Protein AF-A0A139Q752-F1 (afdb_monomer_lite)

Radius of gyration: 25.95 Å; chains: 1; bounding box: 61×26×74 Å

Foldseek 3Di:
DVVVVVCVVVVVVVVVLVVLLVVLLVVVLVCLVVVLVCVVVPDDLVVVLVVQLVVLLVVLVVVLVVVVVVCVVVCVVVVVVVCCVVLVVVLVVVVVVCVVVPPPPPPPSVVSVPPPPDPPPPPPVVVSVVVSVVVSVSSSVSSSVSSVVSVVPDSVCSVVVPD

InterPro domains:
  IPR003838 ABC3 transporter permease, C-terminal [PF02687] (8-155)
  IPR051447 Lipoprotein-releasing system transmembrane protein [PTHR30489] (3-161)

Secondary structure (DSSP, 8-state):
-HHHHHHHHHHHHHHHHHHHHHHHHHHHHHTHHHHHHHHHTT--HHHHHHHHHHHHHHHHHHHHHHHHHHHHHHHHHHHHHHHHHHHHHHHHHHHHHHHHTT---TTTTTTTTSS---------HHHHHHHHHHHHHHHHHHHHHHHHHHHTS-HHHHHHTT-

Structure (mmCIF, N/CA/C/O backbone):
data_AF-A0A139Q752-F1
#
_entry.id   AF-A0A139Q752-F1
#
loop_
_atom_site.group_PDB
_atom_site.id
_atom_site.type_symbol
_atom_site.label_atom_id
_atom_site.label_alt_id
_atom_site.label_comp_id
_atom_site.label_asym_id
_atom_site.label_entity_id
_atom_site.label_seq_id
_atom_site.pdbx_PDB_ins_code
_atom_site.Cartn_x
_atom_site.Cartn_y
_atom_site.Cartn_z
_atom_site.occupancy
_atom_site.B_iso_or_equiv
_atom_site.auth_seq_id
_atom_site.auth_comp_id
_atom_site.auth_asym_id
_atom_site.auth_atom_id
_atom_site.pdbx_PDB_model_num
ATOM 1 N N . MET A 1 1 ? 28.478 -5.347 -10.029 1.00 60.56 1 MET A N 1
ATOM 2 C CA . MET A 1 1 ? 27.327 -4.454 -10.305 1.00 60.56 1 MET A CA 1
ATOM 3 C C . MET A 1 1 ? 26.015 -4.993 -9.733 1.00 60.56 1 MET A C 1
ATOM 5 O O . MET A 1 1 ? 25.400 -4.277 -8.957 1.00 60.56 1 MET A O 1
ATOM 9 N N . TYR A 1 2 ? 25.640 -6.255 -9.979 1.00 73.25 2 TYR A N 1
ATOM 10 C CA . TYR A 1 2 ? 24.403 -6.863 -9.443 1.00 73.25 2 TYR A CA 1
ATOM 11 C C . TYR A 1 2 ? 24.212 -6.750 -7.919 1.00 73.25 2 TYR A C 1
ATOM 13 O O . TYR A 1 2 ? 23.104 -6.488 -7.465 1.00 73.25 2 TYR A O 1
ATOM 21 N N . LYS A 1 3 ? 25.287 -6.856 -7.121 1.00 80.75 3 LYS A N 1
ATOM 22 C CA . LYS A 1 3 ? 25.209 -6.672 -5.658 1.00 80.75 3 LYS A CA 1
ATOM 23 C C . LYS A 1 3 ? 24.759 -5.264 -5.239 1.00 80.75 3 LYS A C 1
ATOM 25 O O . LYS A 1 3 ? 23.968 -5.150 -4.313 1.00 80.75 3 LYS A O 1
ATOM 30 N N . MET A 1 4 ? 25.220 -4.216 -5.927 1.00 85.00 4 MET A N 1
ATOM 31 C CA . MET A 1 4 ? 24.846 -2.829 -5.605 1.00 85.00 4 MET A CA 1
ATOM 32 C C . MET A 1 4 ? 23.412 -2.520 -6.038 1.00 85.00 4 MET A C 1
ATOM 34 O O . MET A 1 4 ? 22.670 -1.895 -5.291 1.00 85.00 4 MET A O 1
ATOM 38 N N . ALA A 1 5 ? 22.998 -3.027 -7.20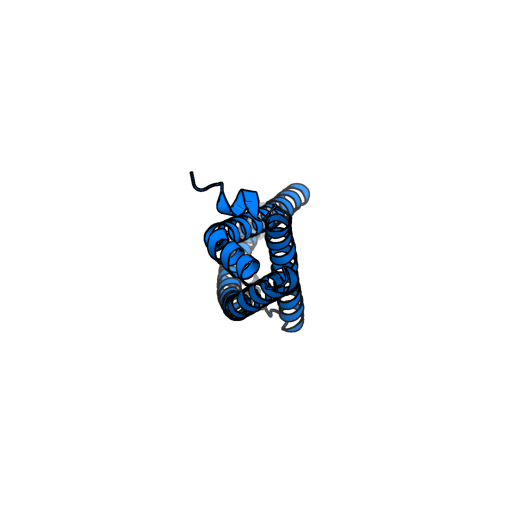3 1.00 84.00 5 ALA A N 1
ATOM 39 C CA . ALA A 1 5 ? 21.616 -2.904 -7.660 1.00 84.00 5 ALA A CA 1
ATOM 40 C C . ALA A 1 5 ? 20.638 -3.627 -6.718 1.00 84.00 5 ALA A C 1
ATOM 42 O O . ALA A 1 5 ? 19.623 -3.053 -6.340 1.00 84.00 5 ALA A O 1
ATOM 43 N N . ASN A 1 6 ? 20.968 -4.846 -6.273 1.00 88.75 6 ASN A N 1
ATOM 44 C CA . ASN A 1 6 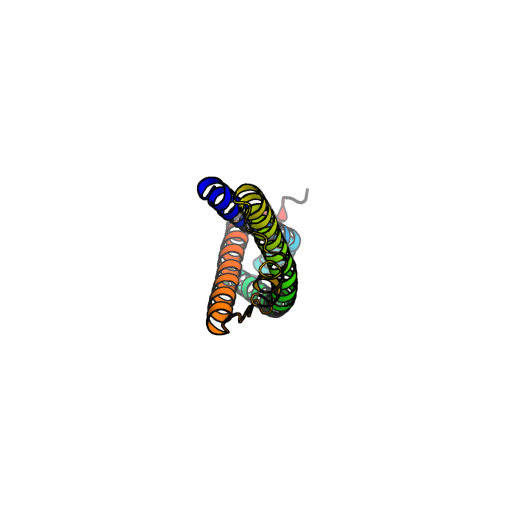? 20.126 -5.594 -5.339 1.00 88.75 6 ASN A CA 1
ATOM 45 C C . ASN A 1 6 ? 20.040 -4.905 -3.965 1.00 88.75 6 ASN A C 1
ATOM 47 O O . ASN A 1 6 ? 18.967 -4.842 -3.378 1.00 88.75 6 ASN A O 1
ATOM 51 N N . LEU A 1 7 ? 21.146 -4.335 -3.471 1.00 90.81 7 LEU A N 1
ATOM 52 C CA . LEU A 1 7 ? 21.154 -3.568 -2.222 1.00 90.81 7 LEU A CA 1
ATOM 53 C C . LEU A 1 7 ? 20.259 -2.320 -2.311 1.00 90.81 7 LEU A C 1
ATOM 55 O O . LEU A 1 7 ? 19.488 -2.058 -1.395 1.00 90.81 7 LEU A O 1
ATOM 59 N N . LEU A 1 8 ? 20.324 -1.576 -3.421 1.00 90.69 8 LEU A N 1
ATOM 60 C CA . LEU A 1 8 ? 19.463 -0.411 -3.652 1.00 90.69 8 LEU A CA 1
ATOM 61 C C . LEU A 1 8 ? 17.991 -0.805 -3.814 1.00 90.69 8 LEU A C 1
ATOM 63 O O . LEU A 1 8 ? 17.112 -0.125 -3.284 1.00 90.69 8 LEU A O 1
ATOM 67 N N . PHE A 1 9 ? 17.718 -1.914 -4.501 1.00 87.12 9 PHE A N 1
ATOM 68 C CA . PHE A 1 9 ? 16.366 -2.440 -4.662 1.00 87.12 9 PHE A CA 1
ATOM 69 C C . PHE A 1 9 ? 15.751 -2.813 -3.308 1.00 87.12 9 PHE A C 1
ATOM 71 O O . PHE A 1 9 ? 14.710 -2.281 -2.935 1.00 87.12 9 PHE A O 1
ATOM 78 N N . TRP A 1 10 ? 16.430 -3.647 -2.518 1.00 89.19 10 TRP A N 1
ATOM 79 C CA . TRP A 1 10 ? 15.941 -4.034 -1.192 1.00 89.19 10 TRP A CA 1
ATOM 80 C C . TRP A 1 10 ? 15.912 -2.869 -0.200 1.00 89.19 10 TRP A C 1
ATOM 82 O O . TRP A 1 10 ? 14.996 -2.790 0.620 1.00 89.19 10 TRP A O 1
ATOM 92 N N . GLY A 1 11 ? 16.880 -1.952 -0.282 1.00 93.06 11 GLY A N 1
ATOM 93 C CA . GLY A 1 11 ? 16.936 -0.757 0.556 1.00 93.06 11 GLY A CA 1
ATOM 94 C C . GLY A 1 11 ? 15.761 0.183 0.299 1.00 93.06 11 GLY A C 1
ATOM 95 O O . GLY A 1 11 ? 15.075 0.574 1.241 1.00 93.06 11 GLY A O 1
ATOM 96 N N . SER A 1 12 ? 15.479 0.488 -0.970 1.00 90.00 12 SER A N 1
ATOM 97 C CA . SER A 1 12 ? 14.329 1.320 -1.347 1.00 90.00 12 SER A CA 1
ATOM 98 C C . SER A 1 12 ? 12.999 0.645 -1.010 1.00 90.00 12 SER A C 1
ATOM 100 O O . SER A 1 12 ? 12.138 1.290 -0.415 1.00 90.00 12 SER A O 1
ATOM 102 N N . LEU A 1 13 ? 12.857 -0.658 -1.279 1.00 88.94 13 LEU A N 1
ATOM 103 C CA . LEU A 1 13 ? 11.651 -1.417 -0.944 1.00 88.94 13 LEU A CA 1
ATOM 104 C C . LEU A 1 13 ? 11.359 -1.385 0.563 1.00 88.94 13 LEU A C 1
ATOM 106 O O . LEU A 1 13 ? 10.245 -1.068 0.978 1.00 88.94 13 LEU A O 1
ATOM 110 N N . SER A 1 14 ? 12.373 -1.660 1.386 1.00 89.62 14 SER A N 1
ATOM 111 C CA . SER A 1 14 ? 12.235 -1.647 2.847 1.00 89.62 14 SER A CA 1
ATOM 112 C C . SER A 1 14 ? 11.910 -0.246 3.362 1.00 89.62 14 SER A C 1
ATOM 114 O O . SER A 1 14 ? 11.041 -0.088 4.218 1.00 89.62 14 SER A O 1
ATOM 116 N N . PHE A 1 15 ? 12.565 0.781 2.814 1.00 92.38 15 PHE A N 1
ATOM 117 C CA . PHE A 1 15 ? 12.312 2.170 3.180 1.00 92.38 15 PHE A CA 1
ATOM 118 C C . PHE A 1 15 ? 10.870 2.590 2.871 1.00 92.38 15 PHE A C 1
ATOM 120 O O . PHE A 1 15 ? 10.214 3.173 3.731 1.00 92.38 15 PHE A O 1
ATOM 127 N N . SER A 1 16 ? 10.337 2.238 1.698 1.00 87.50 16 SER A N 1
ATOM 128 C CA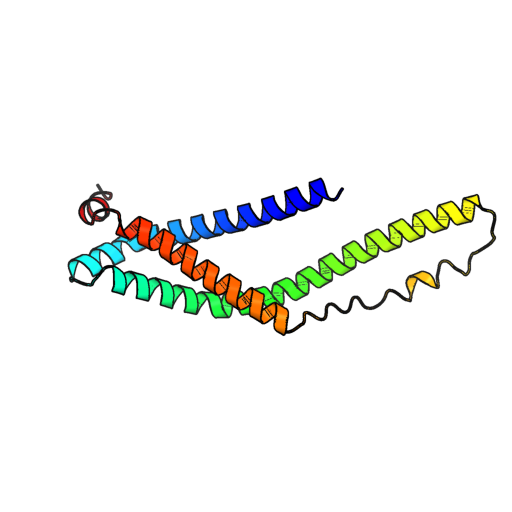 . SER A 1 16 ? 8.941 2.516 1.343 1.00 87.50 16 SER A CA 1
ATOM 129 C C . SER A 1 16 ? 7.949 1.834 2.287 1.00 87.50 16 SER A C 1
ATOM 131 O O . SER A 1 16 ? 6.980 2.468 2.706 1.00 87.50 16 SER A O 1
ATOM 133 N N . VAL A 1 17 ? 8.196 0.576 2.671 1.00 85.25 17 VAL A N 1
ATOM 134 C CA . VAL A 1 17 ? 7.342 -0.147 3.630 1.00 85.25 17 VAL A CA 1
ATOM 135 C C . VAL A 1 17 ? 7.373 0.517 5.009 1.00 85.25 17 VAL A C 1
ATOM 137 O O . VAL A 1 17 ? 6.320 0.723 5.611 1.00 85.25 17 VAL A O 1
ATOM 140 N N . LEU A 1 18 ? 8.558 0.901 5.495 1.00 87.31 18 LEU A N 1
ATOM 141 C CA . LEU A 1 18 ? 8.710 1.603 6.773 1.00 87.31 18 LEU A CA 1
ATOM 142 C C . LEU A 1 18 ? 7.999 2.960 6.774 1.00 87.31 18 LEU A C 1
ATOM 144 O O . LEU A 1 18 ? 7.309 3.293 7.736 1.00 87.31 18 LEU A O 1
ATOM 148 N N . LEU A 1 19 ? 8.135 3.728 5.691 1.00 89.81 19 LEU A N 1
ATOM 149 C CA . LEU A 1 19 ? 7.505 5.040 5.545 1.00 89.81 19 LEU A CA 1
ATOM 150 C C . LEU A 1 19 ? 5.973 4.909 5.546 1.00 89.81 19 LEU A C 1
ATOM 152 O O . LEU A 1 19 ? 5.285 5.644 6.254 1.00 89.81 19 LEU A O 1
ATOM 156 N N . LEU A 1 20 ? 5.439 3.921 4.825 1.00 84.50 20 LEU A N 1
ATOM 157 C CA . LEU A 1 20 ? 4.005 3.633 4.795 1.00 84.50 20 LEU A CA 1
ATOM 158 C C . LEU A 1 20 ? 3.476 3.203 6.173 1.00 84.50 20 LEU A C 1
ATOM 160 O O . LEU A 1 20 ? 2.437 3.696 6.611 1.00 84.50 20 LEU A O 1
ATOM 164 N N . ALA A 1 21 ? 4.209 2.345 6.889 1.00 81.44 21 ALA A N 1
ATOM 165 C CA . ALA A 1 21 ? 3.860 1.946 8.252 1.00 81.44 21 ALA A CA 1
ATOM 166 C C . ALA A 1 21 ? 3.852 3.136 9.224 1.00 81.44 21 ALA A C 1
ATOM 168 O O . ALA A 1 21 ? 2.927 3.269 10.026 1.00 81.44 21 ALA A O 1
ATOM 169 N N . LEU A 1 22 ? 4.841 4.028 9.123 1.00 84.81 22 LEU A N 1
ATOM 170 C CA . LEU A 1 22 ? 4.910 5.240 9.934 1.00 84.81 22 LEU A CA 1
ATOM 171 C C . LEU A 1 22 ? 3.717 6.165 9.666 1.00 84.81 22 LEU A C 1
ATOM 173 O O . LEU A 1 22 ? 3.069 6.608 10.611 1.00 84.81 22 LEU A O 1
ATOM 177 N N . LEU A 1 23 ? 3.398 6.429 8.395 1.00 87.44 23 LEU A N 1
ATOM 178 C CA . LEU A 1 23 ? 2.269 7.285 8.017 1.00 87.44 23 LEU A CA 1
ATOM 179 C C . LEU A 1 23 ? 0.942 6.742 8.548 1.00 87.44 23 LEU A C 1
ATOM 181 O O . LEU A 1 23 ? 0.183 7.488 9.163 1.00 87.44 23 LEU A O 1
ATOM 185 N N . LEU A 1 24 ? 0.685 5.444 8.373 1.00 78.56 24 LEU A N 1
ATOM 186 C CA . LEU A 1 24 ? -0.528 4.809 8.891 1.00 78.56 24 LEU A CA 1
ATOM 187 C C . LEU A 1 24 ? -0.569 4.827 10.423 1.00 78.56 24 LEU A C 1
ATOM 189 O O . LEU A 1 24 ? -1.619 5.096 11.009 1.00 78.56 24 LEU A O 1
ATOM 193 N N . SER A 1 25 ? 0.574 4.618 11.083 1.00 73.81 25 SER A N 1
ATOM 194 C CA . SER A 1 25 ? 0.668 4.708 12.541 1.00 73.81 25 SER A CA 1
ATOM 195 C C . SER A 1 25 ? 0.402 6.124 13.061 1.00 73.81 25 SER A C 1
ATOM 197 O O . SER A 1 25 ? -0.224 6.281 14.107 1.00 73.81 25 SER A O 1
ATOM 199 N N . LEU A 1 26 ? 0.867 7.166 12.371 1.00 81.38 26 LEU A N 1
ATOM 200 C CA . LEU A 1 26 ? 0.564 8.550 12.742 1.00 81.38 26 LEU A CA 1
ATOM 201 C C . LEU A 1 26 ? -0.914 8.869 12.513 1.00 81.38 26 LEU A C 1
ATOM 203 O O . LEU A 1 26 ? -1.547 9.499 13.359 1.00 81.38 26 LEU A O 1
ATOM 207 N N . TRP A 1 27 ? -1.473 8.389 11.405 1.00 80.12 27 TRP A N 1
ATOM 208 C CA . TRP A 1 27 ? -2.867 8.616 11.045 1.00 80.12 27 TRP A CA 1
ATOM 209 C C . TRP A 1 27 ? -3.836 8.006 12.066 1.00 80.12 27 TRP A C 1
ATOM 211 O O . TRP A 1 27 ? -4.759 8.681 12.523 1.00 80.12 27 TRP A O 1
ATOM 221 N N . ILE A 1 28 ? -3.582 6.768 12.507 1.00 73.31 28 ILE A N 1
ATOM 222 C CA . ILE A 1 28 ? -4.398 6.130 13.548 1.00 73.31 28 ILE A CA 1
ATOM 223 C C . ILE A 1 28 ? -4.225 6.819 14.912 1.00 73.31 28 ILE A C 1
ATOM 225 O O . ILE A 1 28 ? -5.202 7.012 15.635 1.00 73.31 28 ILE A O 1
ATOM 229 N N . ASN A 1 29 ? -3.007 7.268 15.244 1.00 74.06 29 ASN A N 1
ATOM 230 C CA . ASN A 1 29 ? -2.741 8.013 16.478 1.00 74.06 29 ASN A CA 1
ATOM 231 C C . ASN A 1 29 ? -3.460 9.370 16.505 1.00 74.06 29 ASN A C 1
ATOM 233 O O . ASN A 1 29 ? -3.941 9.781 17.561 1.00 74.06 29 ASN A O 1
ATOM 237 N N . ALA A 1 30 ? -3.587 10.052 15.364 1.00 76.81 30 ALA A N 1
ATOM 238 C CA . ALA A 1 30 ? -4.333 11.306 15.263 1.00 76.81 30 ALA A CA 1
ATOM 239 C C . ALA A 1 30 ? -5.834 11.117 15.562 1.00 76.81 30 ALA A C 1
ATOM 241 O O . ALA A 1 30 ? -6.465 11.998 16.145 1.00 76.81 30 ALA A O 1
ATOM 242 N N . ARG A 1 31 ? -6.391 9.940 15.244 1.00 74.62 31 ARG A N 1
ATOM 243 C CA . ARG A 1 31 ? -7.799 9.573 15.485 1.00 74.62 31 ARG A CA 1
ATOM 244 C C . ARG A 1 31 ? -8.033 8.816 16.798 1.00 74.62 31 ARG A C 1
ATOM 246 O O . ARG A 1 31 ? -9.121 8.296 17.039 1.00 74.62 31 ARG A O 1
ATOM 253 N N . ARG A 1 32 ? -7.048 8.787 17.703 1.00 72.94 32 ARG A N 1
ATOM 254 C CA . ARG A 1 32 ? -7.137 8.069 18.989 1.00 72.94 32 ARG A CA 1
ATOM 255 C C . ARG A 1 32 ? -8.353 8.464 19.843 1.00 72.94 32 ARG A C 1
ATOM 257 O O . ARG A 1 32 ? -8.921 7.616 20.528 1.00 72.94 32 ARG A O 1
ATOM 264 N N . LYS A 1 33 ? -8.779 9.734 19.777 1.00 70.56 33 LYS A N 1
ATOM 265 C CA . LYS A 1 33 ? -9.942 10.250 20.523 1.00 70.56 33 LYS A CA 1
ATOM 266 C C . LYS A 1 33 ? -11.256 9.623 20.045 1.00 70.56 33 LYS A C 1
ATOM 268 O O . LYS A 1 33 ? -12.089 9.271 20.871 1.00 70.56 33 LYS A O 1
ATOM 273 N N . GLU A 1 34 ? -11.415 9.415 18.740 1.00 76.88 34 GLU A N 1
ATOM 274 C CA . GLU A 1 34 ? -12.596 8.759 18.162 1.00 76.88 34 GLU A CA 1
ATOM 275 C C . GLU A 1 34 ? -12.687 7.298 18.616 1.00 76.88 34 GLU A C 1
ATOM 277 O O . GLU A 1 34 ? -13.748 6.842 19.034 1.00 76.88 34 GLU A O 1
ATOM 282 N N . VAL A 1 35 ? -11.554 6.586 18.631 1.00 74.56 35 VAL A N 1
ATOM 283 C CA . VAL A 1 35 ? -11.474 5.199 19.119 1.00 74.56 35 VAL A CA 1
ATOM 284 C C . VAL A 1 35 ? -11.864 5.105 20.597 1.00 74.56 35 VAL A C 1
ATOM 286 O O . VAL A 1 35 ? -12.616 4.207 20.977 1.00 74.56 35 VAL A O 1
ATOM 289 N N . GLY A 1 36 ? -11.408 6.053 21.425 1.00 70.69 36 GLY A N 1
ATOM 290 C CA . GLY A 1 36 ? -11.786 6.146 22.838 1.00 70.69 36 GLY A CA 1
ATOM 291 C C . GLY A 1 36 ? -13.284 6.398 23.050 1.00 70.69 36 GLY A C 1
ATOM 292 O O . GLY A 1 36 ? -13.893 5.767 23.916 1.00 70.69 36 GLY A O 1
ATOM 293 N N . ILE A 1 37 ? -13.901 7.252 22.227 1.00 76.69 37 ILE A N 1
ATOM 294 C CA . ILE A 1 37 ? -15.351 7.507 22.253 1.00 76.69 37 ILE A CA 1
ATOM 295 C C . ILE A 1 37 ? -16.127 6.248 21.840 1.00 76.69 37 ILE A C 1
ATOM 297 O O . ILE A 1 37 ? -17.027 5.825 22.560 1.00 76.69 37 ILE A O 1
ATOM 301 N N . LEU A 1 38 ? -15.752 5.600 20.732 1.00 75.31 38 LEU A N 1
ATOM 302 C CA . LEU A 1 38 ? -16.428 4.396 20.227 1.00 75.31 38 LEU A CA 1
ATOM 303 C C . LEU A 1 38 ? -16.368 3.236 21.234 1.00 75.31 38 LEU A C 1
ATOM 305 O O . LEU A 1 38 ? -17.372 2.557 21.455 1.00 75.31 38 LEU A O 1
ATOM 309 N N . LEU A 1 39 ? -15.222 3.047 21.896 1.00 72.88 39 LEU A N 1
ATOM 310 C CA . LEU A 1 39 ? -15.080 2.071 22.981 1.00 72.88 39 LEU A CA 1
ATOM 311 C C . LEU A 1 39 ? -15.944 2.420 24.199 1.00 72.88 39 LEU A C 1
ATOM 313 O O . LEU A 1 39 ? -16.534 1.524 24.797 1.00 72.88 39 LEU A O 1
ATOM 317 N N . SER A 1 40 ? -16.066 3.706 24.541 1.00 74.69 40 SER A N 1
ATOM 318 C CA . SER A 1 40 ? -16.888 4.170 25.672 1.00 74.69 40 SER A CA 1
ATOM 319 C C . SER A 1 40 ? -18.392 3.981 25.439 1.00 74.69 40 SER A C 1
ATOM 321 O O . SER A 1 40 ? -19.145 3.840 26.398 1.00 74.69 40 SER A O 1
ATOM 323 N N . ILE A 1 41 ? -18.829 3.918 24.176 1.00 80.81 41 ILE A N 1
ATOM 324 C CA . ILE A 1 41 ? -20.218 3.614 23.785 1.00 80.81 41 ILE A CA 1
ATOM 325 C C . ILE A 1 41 ? -20.479 2.086 23.777 1.00 80.81 41 ILE A C 1
ATOM 327 O O . ILE A 1 41 ? -21.606 1.637 23.584 1.00 80.81 41 ILE A O 1
ATOM 331 N N . GLY A 1 42 ? -19.454 1.261 24.033 1.00 75.88 42 GLY A N 1
ATOM 332 C CA . GLY A 1 42 ? -19.571 -0.198 24.147 1.00 75.88 42 GLY A CA 1
ATOM 333 C C . GLY A 1 42 ? -19.361 -0.968 22.838 1.00 75.88 42 GLY A C 1
ATOM 334 O O . GLY A 1 42 ? -19.669 -2.161 22.771 1.00 75.88 42 GLY A O 1
ATOM 335 N N . LEU A 1 43 ? -18.831 -0.328 21.789 1.00 77.56 43 LEU A N 1
ATOM 336 C CA . LEU A 1 43 ? -18.494 -1.016 20.540 1.00 77.56 43 LEU A CA 1
ATOM 337 C C . LEU A 1 43 ? -17.277 -1.930 20.718 1.00 77.56 43 LEU A C 1
ATOM 339 O O . LEU A 1 43 ? -16.294 -1.601 21.381 1.00 77.56 43 LEU A O 1
ATOM 343 N N . LYS A 1 44 ? -17.324 -3.098 20.072 1.00 77.38 44 LYS A N 1
ATOM 344 C CA . LYS A 1 44 ? -16.231 -4.076 20.108 1.00 77.38 44 LYS A CA 1
ATOM 345 C C . LYS A 1 44 ? -15.017 -3.549 19.336 1.00 77.38 44 LYS A C 1
ATOM 347 O O . LYS A 1 44 ? -15.163 -3.064 18.216 1.00 77.38 44 LYS A O 1
ATOM 352 N N . GLN A 1 45 ? -13.815 -3.767 19.873 1.00 73.00 45 GLN A N 1
ATOM 353 C CA . GLN A 1 45 ? -12.534 -3.415 19.233 1.00 73.00 45 GLN A CA 1
ATOM 354 C C . GLN A 1 45 ? -12.422 -3.932 17.785 1.00 73.00 45 GLN A C 1
ATOM 356 O O . GLN A 1 45 ? -11.954 -3.220 16.902 1.00 73.00 45 GLN A O 1
ATOM 361 N N . ALA A 1 46 ? -12.933 -5.140 17.517 1.00 72.56 46 ALA A N 1
ATOM 362 C CA . ALA A 1 46 ? -12.956 -5.728 16.177 1.00 72.56 46 ALA A CA 1
ATOM 363 C C . ALA A 1 46 ? -13.851 -4.964 15.179 1.00 72.56 46 ALA A C 1
ATOM 365 O O . ALA A 1 46 ? -13.541 -4.918 13.992 1.00 72.56 46 ALA A O 1
ATOM 366 N N . SER A 1 47 ? -14.938 -4.339 15.647 1.00 79.62 47 SER A N 1
ATOM 367 C CA . SER A 1 47 ? -15.836 -3.548 14.793 1.00 79.62 47 SER A CA 1
ATOM 368 C C . SER A 1 47 ? -15.163 -2.258 14.329 1.00 79.62 47 SER A C 1
ATOM 370 O O . SER A 1 47 ? -15.271 -1.886 13.165 1.00 79.62 47 SER A O 1
ATOM 372 N N . ILE A 1 48 ? -14.431 -1.604 15.235 1.00 78.00 48 ILE A N 1
ATOM 373 C CA . ILE A 1 48 ? -13.675 -0.379 14.949 1.00 78.00 48 ILE A CA 1
ATOM 374 C C . ILE A 1 48 ? -12.540 -0.685 13.961 1.00 78.00 48 ILE A C 1
ATOM 376 O O . ILE A 1 48 ? -12.329 0.043 12.994 1.00 78.00 48 ILE A O 1
ATOM 380 N N . LEU A 1 49 ? -11.848 -1.812 14.153 1.00 78.38 49 LEU A N 1
ATOM 381 C CA . LEU A 1 49 ? -10.811 -2.276 13.232 1.00 78.38 49 LEU A CA 1
ATOM 382 C C . LEU A 1 49 ? -11.376 -2.558 11.827 1.00 78.38 49 LEU A C 1
ATOM 384 O O . LEU A 1 49 ? -10.782 -2.139 10.835 1.00 78.38 49 LEU A O 1
ATOM 388 N N . GLY A 1 50 ? -12.548 -3.196 11.729 1.00 81.56 50 GLY A N 1
ATOM 389 C CA . GLY A 1 50 ? -13.231 -3.419 10.450 1.00 81.56 50 GLY A CA 1
ATOM 390 C C . GLY A 1 50 ? -13.594 -2.120 9.720 1.00 81.56 50 GLY A C 1
ATOM 391 O O . GLY A 1 50 ? -13.424 -2.031 8.502 1.00 81.56 50 GLY A O 1
ATOM 392 N N . GLN A 1 51 ? -14.022 -1.088 10.454 1.00 85.12 51 GLN A N 1
ATOM 393 C CA . GLN A 1 51 ? -14.304 0.236 9.893 1.00 85.12 51 GLN A CA 1
ATOM 394 C C . GLN A 1 51 ? -13.042 0.880 9.307 1.00 85.12 51 GLN A C 1
ATOM 396 O O . GLN A 1 51 ? -13.061 1.310 8.156 1.00 85.12 51 GLN A O 1
ATOM 401 N N . PHE A 1 52 ? -11.932 0.883 10.051 1.00 82.06 52 PHE A N 1
ATOM 402 C CA . PHE A 1 52 ? -10.670 1.452 9.570 1.00 82.06 52 PHE A CA 1
ATOM 403 C C . PHE A 1 52 ? -10.113 0.726 8.347 1.00 82.06 52 PHE A C 1
ATOM 405 O O . PHE A 1 52 ? -9.606 1.372 7.428 1.00 82.06 52 PHE A O 1
ATOM 412 N N . ILE A 1 53 ? -10.219 -0.605 8.307 1.00 84.19 53 ILE A N 1
ATOM 413 C CA . ILE A 1 53 ? -9.825 -1.387 7.130 1.00 84.19 53 ILE A CA 1
ATOM 414 C C . ILE A 1 53 ? -10.695 -1.009 5.930 1.00 84.19 53 ILE A C 1
ATOM 416 O O . ILE A 1 53 ? -10.167 -0.762 4.848 1.00 84.19 53 ILE A O 1
ATOM 420 N N . THR A 1 54 ? -12.011 -0.911 6.120 1.00 87.19 54 THR A N 1
ATOM 421 C CA . THR A 1 54 ? -12.945 -0.572 5.037 1.00 87.19 54 THR A CA 1
ATOM 422 C C . THR A 1 54 ? -12.690 0.837 4.493 1.00 87.19 54 THR A C 1
ATOM 424 O O . THR A 1 54 ? -12.607 1.016 3.280 1.00 87.19 54 THR A O 1
ATOM 427 N N . GLU A 1 55 ? -12.482 1.826 5.367 1.00 85.94 55 GLU A N 1
ATOM 428 C CA . GLU A 1 55 ? -12.136 3.201 4.977 1.00 85.94 55 GLU A CA 1
ATOM 429 C C . GLU A 1 55 ? -10.790 3.250 4.234 1.00 85.94 55 GLU A C 1
ATOM 431 O O . GLU A 1 55 ? -10.666 3.910 3.201 1.00 85.94 55 GLU A O 1
ATOM 436 N N . SER A 1 56 ? -9.801 2.479 4.699 1.00 85.88 56 SER A N 1
ATOM 437 C CA . SER A 1 56 ? -8.488 2.396 4.048 1.00 85.88 56 SER A CA 1
ATOM 438 C C . SER A 1 56 ? -8.575 1.800 2.650 1.00 85.88 56 SER A C 1
ATOM 440 O O . SER A 1 56 ? -7.954 2.320 1.728 1.00 85.88 56 SER A O 1
ATOM 442 N N . ILE A 1 57 ? -9.359 0.734 2.466 1.00 88.06 57 ILE A N 1
ATOM 443 C CA . ILE A 1 57 ? -9.570 0.113 1.153 1.00 88.06 57 ILE A CA 1
ATOM 444 C C . ILE A 1 57 ? -10.273 1.093 0.207 1.00 88.06 57 ILE A C 1
ATOM 446 O O . ILE A 1 57 ? -9.864 1.224 -0.947 1.00 88.06 57 ILE A O 1
ATOM 450 N N . LEU A 1 58 ? -11.281 1.820 0.698 1.00 90.75 58 LEU A N 1
ATOM 451 C CA . LEU A 1 58 ? -12.031 2.794 -0.098 1.00 90.75 58 LEU A CA 1
ATOM 452 C C . LEU A 1 58 ? -11.124 3.899 -0.664 1.00 90.75 58 LEU A C 1
ATOM 454 O O . LEU A 1 58 ? -11.291 4.299 -1.813 1.00 90.75 58 LEU A O 1
ATOM 458 N N . ILE A 1 59 ? -10.140 4.356 0.115 1.00 89.75 59 ILE A N 1
ATOM 459 C CA . ILE A 1 59 ? -9.152 5.359 -0.315 1.00 89.75 59 ILE A CA 1
ATOM 460 C C . ILE A 1 59 ? -8.038 4.719 -1.163 1.00 89.75 59 ILE A C 1
ATOM 462 O O . ILE A 1 59 ? -7.543 5.335 -2.109 1.00 89.75 59 ILE A O 1
ATOM 466 N N . ALA A 1 60 ? -7.653 3.474 -0.869 1.00 87.69 60 ALA A N 1
ATOM 467 C CA . ALA A 1 60 ? -6.587 2.773 -1.580 1.00 87.69 60 ALA A CA 1
ATOM 468 C C . ALA A 1 60 ? -6.934 2.499 -3.049 1.00 87.69 60 ALA A C 1
ATOM 470 O O . ALA A 1 60 ? -6.063 2.629 -3.904 1.00 87.69 60 ALA A O 1
ATOM 471 N N . ILE A 1 61 ? -8.188 2.168 -3.372 1.00 89.12 61 ILE A N 1
ATOM 472 C CA . ILE A 1 61 ? -8.611 1.870 -4.752 1.00 89.12 61 ILE A CA 1
ATOM 473 C C . ILE A 1 61 ? -8.315 3.036 -5.723 1.00 89.12 61 ILE A C 1
ATOM 475 O O . ILE A 1 61 ? -7.547 2.828 -6.668 1.00 89.12 61 ILE A O 1
ATOM 479 N N . PRO A 1 62 ? -8.842 4.265 -5.531 1.00 92.06 62 PRO A N 1
ATOM 480 C CA . PRO A 1 62 ? -8.555 5.385 -6.431 1.00 92.06 62 PRO A CA 1
ATOM 481 C C . PRO A 1 62 ? -7.082 5.815 -6.390 1.00 92.06 62 PRO A C 1
ATOM 483 O O . PRO A 1 62 ? -6.539 6.252 -7.410 1.00 92.06 62 PRO A O 1
ATOM 486 N N . ALA A 1 63 ? -6.408 5.652 -5.246 1.00 90.69 63 ALA A N 1
ATOM 487 C CA . ALA A 1 63 ? -4.982 5.931 -5.125 1.00 90.69 63 ALA A CA 1
ATOM 488 C C . ALA A 1 63 ? -4.137 4.979 -5.991 1.00 90.69 63 ALA A C 1
ATOM 490 O O . ALA A 1 63 ? -3.260 5.438 -6.720 1.00 90.69 63 ALA A O 1
ATOM 491 N N . LEU A 1 64 ? -4.429 3.674 -5.973 1.00 88.25 64 LEU A N 1
ATOM 492 C CA . LEU A 1 64 ? -3.732 2.666 -6.778 1.00 88.25 64 LEU A CA 1
ATOM 493 C C . LEU A 1 64 ? -3.975 2.863 -8.277 1.00 88.25 64 LEU A C 1
ATOM 495 O O . LEU A 1 64 ? -3.039 2.758 -9.071 1.00 88.25 64 LEU A O 1
ATOM 499 N N . VAL A 1 65 ? -5.203 3.214 -8.668 1.00 88.81 65 VAL A N 1
ATOM 500 C CA . VAL A 1 65 ? -5.518 3.573 -10.059 1.00 88.81 65 VAL A CA 1
ATOM 501 C C . VAL A 1 65 ? -4.703 4.792 -10.497 1.00 88.81 65 VAL A C 1
ATOM 503 O O . VAL A 1 65 ? -4.077 4.770 -11.552 1.00 88.81 65 VAL A O 1
ATOM 506 N N . SER A 1 66 ? -4.636 5.838 -9.673 1.00 89.88 66 SER A N 1
ATOM 507 C CA . SER A 1 66 ? -3.852 7.042 -9.985 1.00 89.88 66 SER A CA 1
ATOM 508 C C . SER A 1 66 ? -2.346 6.752 -10.046 1.00 89.88 66 SER A C 1
ATOM 510 O O . SER A 1 66 ? -1.644 7.240 -10.934 1.00 89.88 66 SER A O 1
ATOM 512 N N . ALA A 1 67 ? -1.850 5.904 -9.142 1.00 89.31 67 ALA A N 1
ATOM 513 C CA . ALA A 1 67 ? -0.461 5.466 -9.121 1.00 89.31 67 ALA A CA 1
ATOM 514 C C . ALA A 1 67 ? -0.084 4.694 -10.391 1.00 89.31 67 ALA A C 1
ATOM 516 O O . ALA A 1 67 ? 1.024 4.871 -10.890 1.00 89.31 67 ALA A O 1
ATOM 517 N N . TYR A 1 68 ? -0.998 3.902 -10.961 1.00 84.62 68 TYR A N 1
ATOM 518 C CA . TYR A 1 68 ? -0.772 3.217 -12.235 1.00 84.62 68 TYR A CA 1
ATOM 519 C C . TYR A 1 68 ? -0.482 4.198 -13.374 1.00 84.62 68 TYR A C 1
ATOM 521 O O . TYR A 1 68 ? 0.503 4.036 -14.095 1.00 84.62 68 TYR A O 1
ATOM 529 N N . PHE A 1 69 ? -1.296 5.245 -13.531 1.00 86.88 69 PHE A N 1
ATOM 530 C CA . PHE A 1 69 ? -1.061 6.261 -14.563 1.00 86.88 69 PHE A CA 1
ATOM 531 C C . PHE A 1 69 ? 0.288 6.960 -14.369 1.00 86.88 69 PHE A C 1
ATOM 533 O O . PHE A 1 69 ? 1.054 7.121 -15.323 1.00 86.88 69 PHE A O 1
ATOM 540 N N . LEU A 1 70 ? 0.614 7.313 -13.125 1.00 88.25 70 LEU A N 1
ATOM 541 C CA . LEU A 1 70 ? 1.873 7.975 -12.801 1.00 88.25 70 LEU A CA 1
ATOM 542 C C . LEU A 1 70 ? 3.090 7.063 -13.022 1.00 88.25 70 LEU A C 1
ATOM 544 O O . LEU A 1 70 ? 4.117 7.508 -13.544 1.00 88.25 70 LEU A O 1
ATOM 548 N N . ALA A 1 71 ? 2.966 5.782 -12.675 1.00 85.50 71 ALA A N 1
ATOM 549 C CA . ALA A 1 71 ? 3.998 4.775 -12.869 1.00 85.50 71 ALA A CA 1
ATOM 550 C C . ALA A 1 71 ? 4.253 4.526 -14.356 1.00 85.50 71 ALA A C 1
ATOM 552 O O . ALA A 1 71 ? 5.408 4.490 -14.760 1.00 85.50 71 ALA A O 1
ATOM 553 N N . ASN A 1 72 ? 3.208 4.444 -15.185 1.00 81.81 72 ASN A N 1
ATOM 554 C CA . ASN A 1 72 ? 3.349 4.326 -16.638 1.00 81.81 72 ASN A CA 1
ATOM 555 C C . ASN A 1 72 ? 4.160 5.476 -17.238 1.00 81.81 72 ASN A C 1
ATOM 557 O O . ASN A 1 72 ? 5.089 5.252 -18.015 1.00 81.81 72 ASN A O 1
ATOM 561 N N . TYR A 1 73 ? 3.814 6.712 -16.873 1.00 83.88 73 TYR A N 1
ATOM 562 C CA . TYR A 1 73 ? 4.509 7.895 -17.371 1.00 83.88 73 TYR A CA 1
ATOM 563 C C . TYR A 1 73 ? 5.977 7.908 -16.929 1.00 83.88 73 TYR A C 1
ATOM 565 O O . TYR A 1 73 ? 6.887 8.064 -17.745 1.00 83.88 73 TYR A O 1
ATOM 573 N N . THR A 1 74 ? 6.209 7.660 -15.640 1.00 85.81 74 THR A N 1
ATOM 574 C CA . THR A 1 74 ? 7.551 7.639 -15.049 1.00 85.81 74 THR A CA 1
ATOM 575 C C . THR A 1 74 ? 8.404 6.505 -15.620 1.00 85.81 74 THR A C 1
ATOM 577 O O . THR A 1 74 ? 9.564 6.723 -15.962 1.00 85.81 74 THR A O 1
ATOM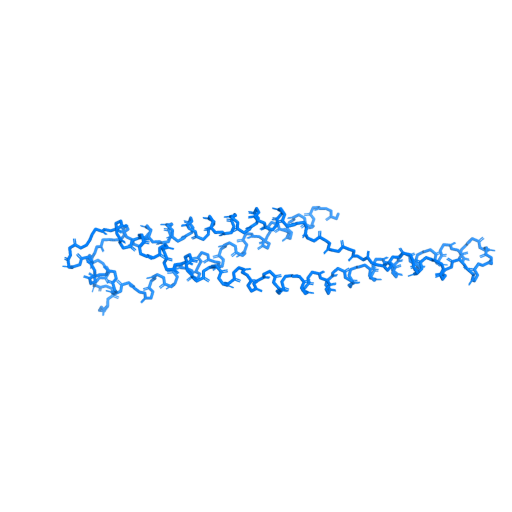 580 N N . ALA A 1 75 ? 7.835 5.310 -15.795 1.00 81.50 75 ALA A N 1
ATOM 581 C CA . ALA A 1 75 ? 8.523 4.152 -16.356 1.00 81.50 75 ALA A CA 1
ATOM 582 C C . ALA A 1 75 ? 8.947 4.390 -17.807 1.00 81.50 75 ALA A C 1
ATOM 584 O O . ALA A 1 75 ? 10.059 4.027 -18.177 1.00 81.50 75 ALA A O 1
ATOM 585 N N . ARG A 1 76 ? 8.111 5.054 -18.616 1.00 80.50 76 ARG A N 1
ATOM 586 C CA . ARG A 1 76 ? 8.473 5.445 -19.987 1.00 80.50 76 ARG A CA 1
ATOM 587 C C . ARG A 1 76 ? 9.590 6.486 -20.003 1.00 80.50 76 ARG A C 1
ATOM 589 O O . ARG A 1 76 ? 10.543 6.338 -20.761 1.00 80.50 76 ARG A O 1
ATOM 596 N N . ALA A 1 77 ? 9.514 7.508 -19.149 1.00 81.75 77 ALA A N 1
ATOM 597 C CA . ALA A 1 77 ? 10.549 8.539 -19.058 1.00 81.75 77 ALA A CA 1
ATOM 598 C C . ALA A 1 77 ? 11.906 7.957 -18.615 1.00 81.75 77 ALA A C 1
ATOM 600 O O . ALA A 1 77 ? 12.938 8.197 -19.249 1.00 81.75 77 ALA A O 1
ATOM 601 N N . ILE A 1 78 ? 11.911 7.139 -17.560 1.00 82.38 78 ILE A N 1
ATOM 602 C CA . ILE A 1 78 ? 13.122 6.473 -17.065 1.00 82.38 78 ILE A CA 1
ATOM 603 C C . ILE A 1 78 ? 13.615 5.428 -18.076 1.00 82.38 78 ILE A C 1
ATOM 605 O O . ILE A 1 78 ? 14.801 5.387 -18.383 1.00 82.38 78 ILE A O 1
ATOM 609 N N . GLY A 1 79 ? 12.724 4.623 -18.653 1.00 79.38 79 GLY A N 1
ATOM 610 C CA . GLY A 1 79 ? 13.071 3.617 -19.656 1.00 79.38 79 GLY A CA 1
ATOM 611 C C . GLY A 1 79 ? 13.741 4.230 -20.884 1.00 79.38 79 GLY A C 1
ATOM 612 O O . GLY A 1 79 ? 14.807 3.773 -21.291 1.00 79.38 79 GLY A O 1
ATOM 613 N N . ASN A 1 80 ? 13.184 5.324 -21.414 1.00 81.00 80 ASN A N 1
ATOM 614 C CA . ASN A 1 80 ? 13.752 6.026 -22.564 1.00 81.00 80 ASN A CA 1
ATOM 615 C C . ASN A 1 80 ? 15.113 6.657 -22.247 1.00 81.00 80 ASN A C 1
ATOM 617 O O . ASN A 1 80 ? 16.021 6.590 -23.073 1.00 81.00 80 ASN A O 1
ATOM 621 N N . THR A 1 81 ? 15.291 7.241 -21.057 1.00 80.31 81 THR A N 1
ATOM 622 C CA . THR A 1 81 ? 16.587 7.823 -20.659 1.00 80.31 81 THR A CA 1
ATOM 623 C C . THR A 1 81 ? 17.655 6.755 -20.435 1.00 80.31 81 THR A C 1
ATOM 625 O O . THR A 1 81 ? 18.785 6.918 -20.891 1.00 80.31 81 THR A O 1
ATOM 628 N N . VAL A 1 82 ? 17.313 5.629 -19.803 1.00 80.50 82 VAL A N 1
ATOM 629 C CA . VAL A 1 82 ? 18.230 4.493 -19.633 1.00 80.50 82 VAL A CA 1
ATOM 630 C C . VAL A 1 82 ? 18.599 3.895 -20.989 1.00 80.50 82 VAL A C 1
ATOM 632 O O . VAL A 1 82 ? 19.783 3.687 -21.254 1.00 80.50 82 VAL A O 1
ATOM 635 N N . LEU A 1 83 ? 17.621 3.685 -21.875 1.00 76.69 83 LEU A N 1
ATOM 636 C CA . LEU A 1 83 ? 17.861 3.151 -23.214 1.00 76.69 83 LEU A CA 1
ATOM 637 C C . LEU A 1 83 ? 18.748 4.087 -24.043 1.00 76.69 83 LEU A C 1
ATOM 639 O O . LEU A 1 83 ? 19.699 3.621 -24.668 1.00 76.69 83 LEU A O 1
ATOM 643 N N . ALA A 1 84 ? 18.501 5.398 -24.003 1.00 75.44 84 ALA A N 1
ATOM 644 C CA . ALA A 1 84 ? 19.335 6.392 -24.675 1.00 75.44 84 ALA A CA 1
ATOM 645 C C . ALA A 1 84 ? 20.768 6.422 -24.114 1.00 75.44 84 ALA A C 1
ATOM 647 O O . ALA A 1 84 ? 21.731 6.492 -24.878 1.00 75.44 84 ALA A O 1
ATOM 648 N N . ASN A 1 85 ? 20.940 6.311 -22.795 1.00 72.69 85 ASN A N 1
ATOM 649 C CA . ASN A 1 85 ? 22.257 6.307 -22.151 1.00 72.69 85 ASN A CA 1
ATOM 650 C C . ASN A 1 85 ? 23.056 5.029 -22.449 1.00 72.69 85 ASN A C 1
ATOM 652 O O . ASN A 1 85 ? 24.259 5.096 -22.697 1.00 72.69 85 ASN A O 1
ATOM 656 N N . VAL A 1 86 ? 22.397 3.869 -22.483 1.00 70.75 86 VAL A N 1
ATOM 657 C CA . VAL A 1 86 ? 23.041 2.595 -22.832 1.00 70.75 86 VAL A CA 1
ATOM 658 C C . VAL A 1 86 ? 23.348 2.539 -24.329 1.00 70.75 86 VAL A C 1
ATOM 660 O O . VAL A 1 86 ? 24.466 2.201 -24.705 1.00 70.75 86 VAL A O 1
ATOM 663 N N . THR A 1 87 ? 22.413 2.954 -25.187 1.00 67.31 87 THR A N 1
ATOM 664 C CA . THR A 1 87 ? 22.604 2.966 -26.648 1.00 67.31 87 THR A CA 1
ATOM 665 C C . THR A 1 87 ? 23.681 3.964 -27.062 1.00 67.31 87 THR A C 1
ATOM 667 O O . THR A 1 87 ? 24.538 3.625 -27.868 1.00 67.31 87 THR A O 1
ATOM 670 N N . SER A 1 88 ? 23.715 5.168 -26.480 1.00 65.88 88 SER A N 1
ATOM 671 C CA . SER A 1 88 ? 24.773 6.153 -26.756 1.00 65.88 88 SER A CA 1
ATOM 672 C C . SER A 1 88 ? 26.133 5.740 -26.185 1.00 65.88 88 SER A C 1
ATOM 674 O O . SER A 1 88 ? 27.161 6.018 -26.804 1.00 65.88 88 SER A O 1
ATOM 676 N N . GLY A 1 89 ? 26.162 5.042 -25.045 1.00 64.31 89 GLY A N 1
ATOM 677 C CA . GLY A 1 89 ? 27.376 4.444 -24.489 1.00 64.31 89 GLY A CA 1
ATOM 678 C C . GLY A 1 89 ? 27.942 3.341 -25.386 1.00 64.31 89 GLY A C 1
ATOM 679 O O . GLY A 1 89 ? 29.131 3.355 -25.702 1.00 64.31 89 GLY A O 1
ATOM 680 N N . ILE A 1 90 ? 27.079 2.442 -25.870 1.00 61.47 90 ILE A N 1
ATOM 681 C CA . ILE A 1 90 ? 27.443 1.370 -26.806 1.00 61.47 90 ILE A CA 1
ATOM 682 C C . ILE A 1 90 ? 27.841 1.951 -28.164 1.00 61.47 90 ILE A C 1
ATOM 684 O O . ILE A 1 90 ? 28.869 1.556 -28.695 1.00 61.47 90 ILE A O 1
ATOM 688 N N . ALA A 1 91 ? 27.113 2.935 -28.697 1.00 60.38 91 ALA A N 1
ATOM 689 C CA . ALA A 1 91 ? 27.453 3.605 -29.952 1.00 60.38 91 ALA A CA 1
ATOM 690 C C . ALA A 1 91 ? 28.813 4.315 -29.872 1.00 60.38 91 ALA A C 1
ATOM 692 O O . ALA A 1 91 ? 29.616 4.196 -30.792 1.00 60.38 91 ALA A O 1
ATOM 693 N N . LYS A 1 92 ? 29.128 4.983 -28.751 1.00 61.41 92 LYS A N 1
ATOM 694 C CA . LYS A 1 92 ? 30.454 5.585 -28.515 1.00 61.41 92 LYS A CA 1
ATOM 695 C C . LYS A 1 92 ? 31.565 4.546 -28.356 1.00 61.41 92 LYS A C 1
ATOM 697 O O . LYS A 1 92 ? 32.711 4.811 -28.718 1.00 61.41 92 LYS A O 1
ATOM 702 N N . GLN A 1 93 ? 31.262 3.380 -27.790 1.00 60.47 93 GLN A N 1
ATOM 703 C CA . GLN A 1 93 ? 32.233 2.300 -27.624 1.00 60.47 93 GLN A CA 1
ATOM 704 C C . GLN A 1 93 ? 32.464 1.540 -28.937 1.00 60.47 93 GLN A C 1
ATOM 706 O O . GLN A 1 93 ? 33.608 1.239 -29.269 1.00 60.47 93 GLN A O 1
ATOM 711 N N . ALA A 1 94 ? 31.410 1.328 -29.725 1.00 57.97 94 ALA A N 1
ATOM 712 C CA . ALA A 1 94 ? 31.459 0.783 -31.074 1.00 57.97 94 ALA A CA 1
ATOM 713 C C . ALA A 1 94 ? 32.173 1.739 -32.037 1.00 57.97 94 ALA A C 1
ATOM 715 O O . ALA A 1 94 ? 33.025 1.296 -32.798 1.00 57.97 94 ALA A O 1
ATOM 716 N N . SER A 1 95 ? 31.933 3.053 -31.949 1.00 57.16 95 SER A N 1
ATOM 717 C CA . SER A 1 95 ? 32.652 4.043 -32.758 1.00 57.16 95 SER A CA 1
ATOM 718 C C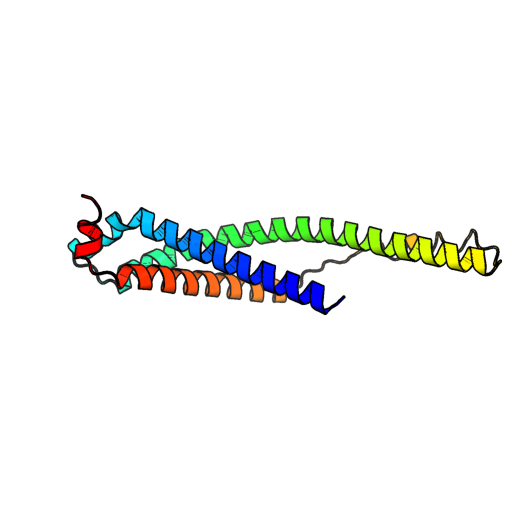 . SER A 1 95 ? 34.133 4.122 -32.385 1.00 57.16 95 SER A C 1
ATOM 720 O O . SER A 1 95 ? 34.975 4.232 -33.269 1.00 57.16 95 SER A O 1
ATOM 722 N N . LYS A 1 96 ? 34.484 4.015 -31.092 1.00 58.84 96 LYS A N 1
ATOM 723 C CA . LYS A 1 96 ? 35.887 3.906 -30.656 1.00 58.84 96 LYS A CA 1
ATOM 724 C C . LYS A 1 96 ? 36.541 2.611 -31.145 1.00 58.84 96 LYS A C 1
ATOM 726 O O . LYS A 1 96 ? 37.685 2.653 -31.585 1.00 58.84 96 LYS A O 1
ATOM 731 N N . ALA A 1 97 ? 35.837 1.481 -31.109 1.00 55.00 97 ALA A N 1
ATOM 732 C CA . ALA A 1 97 ? 36.350 0.206 -31.611 1.00 55.00 97 ALA A CA 1
ATOM 733 C C . ALA A 1 97 ? 36.513 0.208 -33.145 1.00 55.00 97 ALA A C 1
ATOM 735 O O . ALA A 1 97 ? 37.545 -0.233 -33.644 1.00 55.00 97 ALA A O 1
ATOM 736 N N . ALA A 1 98 ? 35.561 0.787 -33.884 1.00 52.22 98 ALA A N 1
ATOM 737 C CA . ALA A 1 98 ? 35.612 0.946 -35.338 1.00 52.22 98 ALA A CA 1
ATOM 738 C C . ALA A 1 98 ? 36.731 1.905 -35.785 1.00 52.22 98 ALA A C 1
ATOM 740 O O . ALA A 1 98 ? 37.465 1.594 -36.721 1.00 52.22 98 ALA A O 1
ATOM 741 N N . GLN A 1 99 ? 36.940 3.014 -35.061 1.00 53.91 99 GLN A N 1
ATOM 742 C CA . GLN A 1 99 ? 38.085 3.910 -35.278 1.00 53.91 99 GLN A CA 1
ATOM 743 C C . GLN A 1 99 ? 39.429 3.233 -34.973 1.00 53.91 99 GLN A C 1
ATOM 745 O O . GLN A 1 99 ? 40.421 3.537 -35.625 1.00 53.91 99 GLN A O 1
ATOM 750 N N . THR A 1 100 ? 39.470 2.292 -34.024 1.00 52.41 100 THR A N 1
ATOM 751 C CA . THR A 1 100 ? 40.691 1.524 -33.716 1.00 52.41 100 THR A CA 1
ATOM 752 C C . THR A 1 100 ? 40.959 0.419 -34.753 1.00 52.41 100 THR A C 1
ATOM 754 O O . THR A 1 100 ? 42.106 0.037 -34.952 1.00 52.41 100 THR A O 1
ATOM 757 N N . SER A 1 101 ? 39.925 -0.077 -35.445 1.00 56.84 101 SER A N 1
ATOM 758 C CA . SER A 1 101 ? 40.031 -1.127 -36.477 1.00 56.84 101 SER A CA 1
ATOM 759 C C . SER A 1 101 ? 40.266 -0.618 -37.906 1.00 56.84 101 SER A C 1
ATOM 761 O O . SER A 1 101 ? 40.373 -1.433 -38.815 1.00 56.84 101 SER A O 1
ATOM 763 N N . ASN A 1 102 ? 40.381 0.697 -38.137 1.00 50.97 102 ASN A N 1
ATOM 764 C CA . ASN A 1 102 ? 40.639 1.278 -39.468 1.00 50.97 102 ASN A CA 1
ATOM 765 C C . ASN A 1 102 ? 39.644 0.847 -40.571 1.00 50.97 102 ASN A C 1
ATOM 767 O O . ASN A 1 102 ? 39.942 0.935 -41.763 1.00 50.97 102 ASN A O 1
ATOM 771 N N . LEU A 1 103 ? 38.443 0.404 -40.193 1.00 54.97 103 LEU A N 1
ATOM 772 C CA . LEU A 1 103 ? 37.374 0.100 -41.135 1.00 54.97 103 LEU A CA 1
ATOM 773 C C . LEU A 1 103 ? 36.597 1.393 -41.381 1.00 54.97 103 LEU A C 1
ATOM 775 O O . LEU A 1 103 ? 35.880 1.888 -40.511 1.00 54.97 103 LEU A O 1
ATOM 779 N N . GLY A 1 104 ? 36.802 1.983 -42.561 1.00 63.59 104 GLY A N 1
ATOM 780 C CA . GLY A 1 104 ? 36.005 3.104 -43.045 1.00 63.59 104 GLY A CA 1
ATOM 781 C C . GLY A 1 104 ? 34.526 2.717 -43.043 1.00 63.59 104 GLY A C 1
ATOM 782 O O . GLY A 1 104 ? 34.103 1.890 -43.838 1.00 63.59 104 GLY A O 1
ATOM 783 N N . GLY A 1 105 ? 33.753 3.292 -42.124 1.00 50.66 105 GLY A N 1
ATOM 784 C CA . GLY A 1 105 ? 32.399 2.826 -41.820 1.00 50.66 105 GLY A CA 1
ATOM 785 C C . GLY A 1 105 ? 31.490 3.962 -41.377 1.00 50.66 105 GLY A C 1
ATOM 786 O O . GLY A 1 105 ? 30.906 3.922 -40.300 1.00 50.66 105 GLY A O 1
ATOM 787 N N . GLY A 1 106 ? 31.377 5.001 -42.207 1.00 57.56 106 GLY A N 1
ATOM 788 C CA . GLY A 1 106 ? 30.429 6.105 -42.001 1.00 57.56 106 GLY A CA 1
ATOM 789 C C . GLY A 1 106 ? 28.955 5.722 -42.206 1.00 57.56 106 GLY A C 1
ATOM 790 O O . GLY A 1 106 ? 28.087 6.552 -41.967 1.00 57.56 106 GLY A O 1
ATOM 791 N N . ALA A 1 107 ? 28.659 4.488 -42.631 1.00 50.09 107 ALA A N 1
ATOM 792 C CA . ALA A 1 107 ? 27.309 4.045 -42.998 1.00 50.09 107 ALA A CA 1
ATOM 793 C C . ALA A 1 107 ? 26.668 3.044 -42.014 1.00 50.09 107 ALA A C 1
ATOM 795 O O . ALA A 1 107 ? 25.468 2.800 -42.088 1.00 50.09 107 ALA A O 1
ATOM 796 N N . GLU A 1 108 ? 27.426 2.477 -41.072 1.00 49.44 108 GLU A N 1
ATOM 797 C CA . GLU A 1 108 ? 26.931 1.402 -40.188 1.00 49.44 108 GLU A CA 1
ATOM 798 C C . GLU A 1 108 ? 26.429 1.930 -38.834 1.00 49.44 108 GLU A C 1
ATOM 800 O O . GLU A 1 108 ? 25.630 1.294 -38.147 1.00 49.44 108 GLU A O 1
ATOM 805 N N . VAL A 1 109 ? 26.857 3.140 -38.469 1.00 50.00 109 VAL A N 1
ATOM 806 C CA . VAL A 1 109 ? 26.521 3.795 -37.197 1.00 50.00 109 VAL A CA 1
ATOM 807 C C . VAL A 1 109 ? 25.112 4.401 -37.169 1.00 50.00 109 VAL A C 1
ATOM 809 O O . VAL A 1 109 ? 24.571 4.606 -36.085 1.00 50.00 109 VAL A O 1
ATOM 812 N N . ASP A 1 110 ? 24.489 4.632 -38.330 1.00 49.31 110 ASP A N 1
ATOM 813 C CA . ASP A 1 110 ? 23.136 5.206 -38.426 1.00 49.31 110 ASP A CA 1
ATOM 814 C C . ASP A 1 110 ? 22.030 4.130 -38.491 1.00 49.31 110 ASP A C 1
ATOM 816 O O . ASP A 1 110 ? 20.898 4.353 -38.060 1.00 49.31 110 ASP A O 1
ATOM 820 N N . GLY A 1 111 ? 22.368 2.909 -38.931 1.00 48.47 111 GLY A N 1
ATOM 821 C CA . GLY A 1 111 ? 21.448 1.761 -38.974 1.00 48.47 111 GLY A CA 1
ATOM 822 C C . GLY A 1 111 ? 21.137 1.153 -37.600 1.00 48.47 111 GLY A C 1
ATOM 823 O O . GLY A 1 111 ? 20.053 0.606 -37.387 1.00 48.47 111 GLY A O 1
ATOM 824 N N . PHE A 1 112 ? 22.043 1.307 -36.631 1.00 45.47 112 PHE A N 1
ATOM 825 C CA . PHE A 1 112 ? 21.822 0.864 -35.249 1.00 45.47 112 PHE A CA 1
ATOM 826 C C . PHE A 1 112 ? 20.916 1.817 -34.447 1.00 45.47 112 PHE A C 1
ATOM 828 O O . PHE A 1 112 ? 20.348 1.407 -33.436 1.00 45.47 112 PHE A O 1
ATOM 835 N N . SER A 1 113 ? 20.739 3.069 -34.896 1.00 47.72 113 SER A N 1
ATOM 836 C CA . SER A 1 113 ? 19.919 4.071 -34.195 1.00 47.72 113 SER A CA 1
ATOM 837 C C . SER A 1 113 ? 18.414 3.916 -34.464 1.00 47.72 113 SER A C 1
ATOM 839 O O . SER A 1 113 ? 17.592 4.295 -33.630 1.00 47.72 113 SER A O 1
ATOM 841 N N . LYS A 1 114 ? 18.038 3.309 -35.600 1.00 42.66 114 LYS A N 1
ATOM 842 C CA . LYS A 1 114 ? 16.641 3.217 -36.060 1.00 42.66 114 LYS A CA 1
ATOM 843 C C . LYS A 1 114 ? 15.880 1.961 -35.631 1.00 42.66 114 LYS A C 1
ATOM 845 O O . LYS A 1 114 ? 14.658 1.952 -35.735 1.00 42.66 114 LYS A O 1
ATOM 850 N N . THR A 1 115 ? 16.555 0.935 -35.110 1.00 43.78 115 THR A N 1
ATOM 851 C CA . THR A 1 115 ? 15.914 -0.365 -34.801 1.00 43.78 115 THR A CA 1
ATOM 852 C C . THR A 1 115 ? 15.601 -0.564 -33.309 1.00 43.78 115 THR A C 1
ATOM 854 O O . THR A 1 115 ? 14.992 -1.556 -32.932 1.00 43.78 115 THR A O 1
ATOM 857 N N . LEU A 1 116 ? 15.936 0.399 -32.443 1.00 41.34 116 LEU A N 1
ATOM 858 C CA . LEU A 1 116 ? 15.506 0.421 -31.032 1.00 41.34 116 LEU A CA 1
ATOM 859 C C . LEU A 1 116 ? 14.444 1.499 -30.757 1.00 41.34 116 LEU A C 1
ATOM 861 O O . LEU A 1 116 ? 14.264 1.952 -29.628 1.00 41.34 116 LEU A O 1
ATOM 865 N N . SER A 1 117 ? 13.719 1.924 -31.794 1.00 43.53 117 SER A N 1
ATOM 866 C CA . SER A 1 117 ? 12.488 2.688 -31.621 1.00 43.53 117 SER A CA 1
ATOM 867 C C . SER A 1 117 ? 11.361 1.699 -31.372 1.00 43.53 117 SER A C 1
ATOM 869 O O . SER A 1 117 ? 10.894 1.049 -32.301 1.00 43.53 117 SER A O 1
ATOM 871 N N . ASN A 1 118 ? 11.021 1.564 -30.093 1.00 37.94 118 ASN A N 1
ATOM 872 C CA . ASN A 1 118 ? 9.791 1.044 -29.488 1.00 37.94 118 ASN A CA 1
ATOM 873 C C . ASN A 1 118 ? 10.176 0.134 -28.324 1.00 37.94 118 ASN A C 1
ATOM 875 O O . ASN A 1 118 ? 10.219 -1.089 -28.426 1.00 37.94 118 ASN A O 1
ATOM 879 N N . LEU A 1 119 ? 10.458 0.769 -27.186 1.00 42.62 119 LEU A N 1
ATOM 880 C CA . LEU A 1 119 ? 10.291 0.113 -25.903 1.00 42.62 119 LEU A CA 1
ATOM 881 C C . LEU A 1 119 ? 8.778 -0.079 -25.740 1.00 42.62 119 LEU A C 1
ATOM 883 O O . LEU A 1 119 ? 8.078 0.806 -25.244 1.00 42.62 119 LEU A O 1
ATOM 887 N N . ASP A 1 120 ? 8.268 -1.195 -26.257 1.00 40.41 120 ASP A N 1
ATOM 888 C CA . ASP A 1 120 ? 6.912 -1.645 -25.984 1.00 40.41 120 ASP A CA 1
ATOM 889 C C . ASP A 1 120 ? 6.865 -2.037 -24.507 1.00 40.41 120 ASP A C 1
ATOM 891 O O . ASP A 1 120 ? 7.071 -3.183 -24.114 1.00 40.41 120 ASP A O 1
ATOM 895 N N . ILE A 1 121 ? 6.680 -1.032 -23.647 1.00 49.44 121 ILE A N 1
ATOM 896 C CA . ILE A 1 121 ? 6.264 -1.234 -22.263 1.00 49.44 121 ILE A CA 1
ATOM 897 C C . ILE A 1 121 ? 4.788 -1.625 -22.345 1.00 49.44 121 ILE A C 1
ATOM 899 O O . ILE A 1 121 ? 3.884 -0.845 -22.037 1.00 49.44 121 ILE A O 1
ATOM 903 N N . SER A 1 122 ? 4.553 -2.838 -22.832 1.00 43.28 122 SER A N 1
ATOM 904 C CA . SER A 1 122 ? 3.290 -3.525 -22.679 1.00 43.28 122 SER A CA 1
ATOM 905 C C . SER A 1 122 ? 3.290 -4.071 -21.260 1.00 43.28 122 SER A C 1
ATOM 907 O O . SER A 1 122 ? 3.819 -5.142 -20.967 1.00 43.28 122 SER A O 1
ATOM 909 N N . ILE A 1 123 ? 2.780 -3.264 -20.326 1.00 55.00 1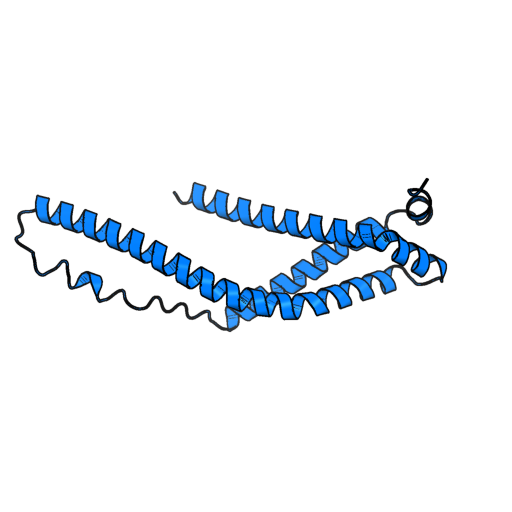23 ILE A N 1
ATOM 910 C CA . ILE A 1 123 ? 2.454 -3.761 -18.993 1.00 55.00 123 ILE A CA 1
ATOM 911 C C . ILE A 1 123 ? 1.298 -4.727 -19.189 1.00 55.00 123 ILE A C 1
ATOM 913 O O . ILE A 1 123 ? 0.148 -4.321 -19.367 1.00 55.00 123 ILE A O 1
ATOM 917 N N . GLN A 1 124 ? 1.638 -6.012 -19.201 1.00 61.59 124 GLN A N 1
ATOM 918 C CA . GLN A 1 124 ? 0.678 -7.093 -19.259 1.00 61.59 124 GLN A CA 1
ATOM 919 C C . GLN A 1 124 ? -0.350 -6.882 -18.142 1.00 61.59 124 GLN A C 1
ATOM 921 O O . GLN A 1 124 ? -0.001 -6.771 -16.964 1.00 61.59 124 GLN A O 1
ATOM 926 N N . THR A 1 125 ? -1.631 -6.804 -18.505 1.00 64.81 125 THR A N 1
ATOM 927 C CA . THR A 1 125 ? -2.726 -6.502 -17.568 1.00 64.81 125 THR A CA 1
ATOM 928 C C . THR A 1 125 ? -2.777 -7.495 -16.397 1.00 64.81 125 THR A C 1
ATOM 930 O O . THR A 1 125 ? -3.171 -7.130 -15.291 1.00 64.81 125 THR A O 1
ATOM 933 N N . SER A 1 126 ? -2.303 -8.726 -16.607 1.00 71.12 126 SER A N 1
ATOM 934 C CA . SER A 1 126 ? -2.175 -9.767 -15.581 1.00 71.12 126 SER A CA 1
ATOM 935 C C . SER A 1 126 ? -1.202 -9.395 -14.455 1.00 71.12 126 SER A C 1
ATOM 937 O O . SER A 1 126 ? -1.514 -9.605 -13.284 1.00 71.12 126 SER A O 1
ATOM 939 N N . ASP A 1 127 ? -0.059 -8.791 -14.783 1.00 73.38 127 ASP A N 1
ATOM 940 C CA . ASP A 1 127 ? 0.964 -8.428 -13.793 1.00 73.38 127 ASP A CA 1
ATOM 941 C C . ASP A 1 127 ? 0.488 -7.238 -12.953 1.00 73.38 127 ASP A C 1
ATOM 943 O O . ASP A 1 127 ? 0.722 -7.170 -11.745 1.00 73.38 127 ASP A O 1
ATOM 947 N N . PHE A 1 128 ? -0.274 -6.337 -13.577 1.00 75.75 128 PHE A N 1
ATOM 948 C CA . PHE A 1 128 ? -0.923 -5.229 -12.889 1.00 75.75 128 PHE A CA 1
ATOM 949 C C . PHE A 1 128 ? -1.927 -5.709 -11.832 1.00 75.75 128 PHE A C 1
ATOM 951 O O . PHE A 1 128 ? -1.904 -5.208 -10.708 1.00 75.75 128 PHE A O 1
ATOM 958 N N . ILE A 1 129 ? -2.768 -6.699 -12.151 1.00 81.44 129 ILE A N 1
ATOM 959 C CA . ILE A 1 129 ? -3.747 -7.249 -11.198 1.00 81.44 129 ILE A CA 1
ATOM 960 C C . ILE A 1 129 ? -3.039 -7.867 -9.987 1.00 81.44 129 ILE A C 1
ATOM 962 O O . ILE A 1 129 ? -3.459 -7.642 -8.853 1.00 81.44 129 ILE A O 1
ATOM 966 N N . ILE A 1 130 ? -1.941 -8.597 -10.203 1.00 83.12 130 ILE A N 1
ATOM 967 C CA . ILE A 1 130 ? -1.169 -9.209 -9.112 1.00 83.12 130 ILE A CA 1
ATOM 968 C C . ILE A 1 130 ? -0.586 -8.131 -8.191 1.00 83.12 130 ILE A C 1
ATOM 970 O O . ILE A 1 130 ? -0.731 -8.224 -6.972 1.00 83.12 130 ILE A O 1
ATOM 974 N N . VAL A 1 131 ? 0.027 -7.085 -8.754 1.00 84.31 131 VAL A N 1
ATOM 975 C CA . VAL A 1 131 ? 0.587 -5.971 -7.971 1.00 84.31 131 VAL A CA 1
ATOM 976 C C . VAL A 1 131 ? -0.513 -5.205 -7.235 1.00 84.31 131 VAL A C 1
ATOM 978 O O . VAL A 1 131 ? -0.330 -4.846 -6.073 1.00 84.31 131 VAL A O 1
ATOM 981 N N . PHE A 1 132 ? -1.667 -5.001 -7.870 1.00 86.62 132 PHE A N 1
ATOM 982 C CA . PHE A 1 132 ? -2.818 -4.337 -7.264 1.00 86.62 132 PHE A CA 1
ATOM 983 C C . PHE A 1 132 ? -3.337 -5.111 -6.046 1.00 86.62 132 PHE A C 1
ATOM 985 O O . PHE A 1 132 ? -3.506 -4.534 -4.972 1.00 86.62 132 PHE A O 1
ATOM 992 N N . VAL A 1 133 ? -3.532 -6.427 -6.185 1.00 88.38 133 VAL A N 1
ATOM 993 C CA . VAL A 1 133 ? -3.968 -7.297 -5.082 1.00 88.38 133 VAL A CA 1
ATOM 994 C C . VAL A 1 133 ? -2.923 -7.325 -3.970 1.00 88.38 133 VAL A C 1
ATOM 996 O O . VAL A 1 133 ? -3.278 -7.182 -2.802 1.00 88.38 133 VAL A O 1
ATOM 999 N N . LEU A 1 134 ? -1.637 -7.449 -4.306 1.00 88.50 134 LEU A N 1
ATOM 1000 C CA . LEU A 1 134 ? -0.554 -7.460 -3.322 1.00 88.50 134 LEU A CA 1
ATOM 1001 C C . LEU A 1 134 ? -0.496 -6.142 -2.540 1.00 88.50 134 LEU A C 1
ATOM 1003 O O . LEU A 1 134 ? -0.399 -6.165 -1.314 1.00 88.50 134 LEU A O 1
ATOM 1007 N N . ALA A 1 135 ? -0.612 -5.000 -3.221 1.00 86.19 135 ALA A N 1
ATOM 1008 C CA . ALA A 1 135 ? -0.633 -3.690 -2.579 1.00 86.19 135 ALA A CA 1
ATOM 1009 C C . ALA A 1 135 ? -1.840 -3.530 -1.643 1.00 86.19 135 ALA A C 1
ATOM 1011 O O . ALA A 1 135 ? -1.692 -3.026 -0.530 1.00 86.19 135 ALA A O 1
ATOM 1012 N N . LEU A 1 136 ? -3.017 -4.013 -2.051 1.00 89.38 136 LEU A N 1
ATOM 1013 C CA . LEU A 1 136 ? -4.222 -3.991 -1.221 1.00 89.38 136 LEU A CA 1
ATOM 1014 C C . LEU A 1 136 ? -4.044 -4.872 0.028 1.00 89.38 136 LEU A C 1
ATOM 1016 O O . LEU A 1 136 ? -4.293 -4.414 1.142 1.00 89.38 136 LEU A O 1
ATOM 1020 N N . VAL A 1 137 ? -3.526 -6.094 -0.131 1.00 89.75 137 VAL A N 1
ATOM 1021 C CA . VAL A 1 137 ? -3.201 -6.992 0.992 1.00 89.75 137 VAL A CA 1
ATOM 1022 C C . VAL A 1 137 ? -2.192 -6.343 1.941 1.00 89.75 137 VAL A C 1
ATOM 1024 O O . VAL A 1 137 ? -2.370 -6.403 3.156 1.00 89.75 137 VAL A O 1
ATOM 1027 N N . LEU A 1 138 ? -1.165 -5.677 1.410 1.00 87.25 138 LEU A N 1
ATOM 1028 C CA . LEU A 1 138 ? -0.166 -4.974 2.212 1.00 87.25 138 LEU A CA 1
ATOM 1029 C C . LEU A 1 138 ? -0.801 -3.849 3.035 1.00 87.25 138 LEU A C 1
ATOM 1031 O O . LEU A 1 138 ? -0.538 -3.762 4.233 1.00 87.25 138 LEU A O 1
ATOM 1035 N N . VAL A 1 139 ? -1.670 -3.029 2.437 1.00 86.69 139 VAL A N 1
ATOM 1036 C CA . VAL A 1 139 ? -2.403 -1.974 3.158 1.00 86.69 139 VAL A CA 1
ATOM 1037 C C . VAL A 1 139 ? -3.229 -2.570 4.295 1.00 86.69 139 VAL A C 1
ATOM 1039 O O . VAL A 1 139 ? -3.169 -2.065 5.415 1.00 86.69 139 VAL A O 1
ATOM 1042 N N . VAL A 1 140 ? -3.945 -3.670 4.046 1.00 86.75 140 VAL A N 1
ATOM 1043 C CA . VAL A 1 140 ? -4.738 -4.347 5.083 1.00 86.75 140 VAL A CA 1
ATOM 1044 C C . VAL A 1 140 ? -3.847 -4.874 6.206 1.00 86.75 140 VAL A C 1
ATOM 1046 O O . VAL A 1 140 ? -4.163 -4.651 7.371 1.00 86.75 140 VAL A O 1
ATOM 1049 N N . LEU A 1 141 ? -2.725 -5.528 5.890 1.00 84.81 141 LEU A N 1
ATOM 1050 C CA . LEU A 1 141 ? -1.802 -6.059 6.897 1.00 84.81 141 LEU A CA 1
ATOM 1051 C C . LEU A 1 141 ? -1.186 -4.949 7.750 1.00 84.81 141 LEU A C 1
ATOM 1053 O O . LEU A 1 141 ? -1.183 -5.049 8.976 1.00 84.81 141 LEU A O 1
ATOM 1057 N N . VAL A 1 142 ? -0.695 -3.877 7.125 1.00 81.62 142 VAL A N 1
ATOM 1058 C CA . VAL A 1 142 ? -0.091 -2.759 7.858 1.00 81.62 142 VAL A CA 1
ATOM 1059 C C . VAL A 1 142 ? -1.140 -2.038 8.700 1.00 81.62 142 VAL A C 1
ATOM 1061 O O . VAL A 1 142 ? -0.873 -1.732 9.861 1.00 81.62 142 VAL A O 1
ATOM 1064 N N . MET A 1 143 ? -2.347 -1.825 8.170 1.00 81.44 143 MET A N 1
ATOM 1065 C CA . MET A 1 143 ? -3.438 -1.207 8.924 1.00 81.44 143 MET A CA 1
ATOM 1066 C C . MET A 1 143 ? -3.888 -2.092 10.090 1.00 81.44 143 MET A C 1
ATOM 1068 O O . MET A 1 143 ? -4.077 -1.597 11.198 1.00 81.44 143 MET A O 1
ATOM 1072 N N . ALA A 1 144 ? -3.986 -3.407 9.889 1.00 79.69 144 ALA A N 1
ATOM 1073 C CA . ALA A 1 144 ? -4.301 -4.350 10.953 1.00 79.69 144 ALA A CA 1
ATOM 1074 C C . ALA A 1 144 ? -3.227 -4.343 12.049 1.00 79.69 144 ALA A C 1
ATOM 1076 O O . ALA A 1 144 ? -3.578 -4.328 13.227 1.00 79.69 144 ALA A O 1
ATOM 1077 N N . LEU A 1 145 ? -1.938 -4.300 11.694 1.00 76.38 145 LEU A N 1
ATOM 1078 C CA . LEU A 1 145 ? -0.834 -4.211 12.657 1.00 76.38 145 LEU A CA 1
ATOM 1079 C C . LEU A 1 145 ? -0.832 -2.875 13.412 1.00 76.38 145 LEU A C 1
ATOM 1081 O O . LEU A 1 145 ? -0.731 -2.869 14.638 1.00 76.38 145 LEU A O 1
ATOM 1085 N N . ALA A 1 146 ? -0.983 -1.751 12.707 1.00 71.31 146 ALA A N 1
ATOM 1086 C CA . ALA A 1 146 ? -1.023 -0.418 13.306 1.00 71.31 146 ALA A CA 1
ATOM 1087 C C . ALA A 1 146 ? -2.237 -0.253 14.236 1.00 71.31 146 ALA A C 1
ATOM 1089 O O . ALA A 1 146 ? -2.096 0.179 15.380 1.00 71.31 146 ALA A O 1
ATOM 1090 N N . SER A 1 147 ? -3.419 -0.670 13.775 1.00 69.25 147 SER A N 1
ATOM 1091 C CA . SER A 1 147 ? -4.660 -0.649 14.552 1.00 69.25 147 SER A CA 1
ATOM 1092 C C . SER A 1 147 ? -4.596 -1.602 15.746 1.00 69.25 147 SER A C 1
ATOM 1094 O O . SER A 1 147 ? -4.949 -1.210 16.854 1.00 69.25 147 SER A O 1
ATOM 1096 N N . SER A 1 148 ? -4.071 -2.819 15.575 1.00 69.25 148 SER A N 1
ATOM 1097 C CA . SER A 1 148 ? -3.914 -3.778 16.680 1.00 69.25 148 SER A CA 1
ATOM 1098 C C . SER A 1 148 ? -2.916 -3.298 17.730 1.00 69.25 148 SER A C 1
ATOM 1100 O O . SER A 1 148 ? -3.158 -3.491 18.919 1.00 69.25 148 SER A O 1
ATOM 1102 N N . ASN A 1 149 ? -1.821 -2.643 17.327 1.00 65.75 149 ASN A N 1
ATOM 1103 C CA . ASN A 1 149 ? -0.887 -2.014 18.265 1.00 65.75 149 ASN A CA 1
ATOM 1104 C C . ASN A 1 149 ? -1.555 -0.891 19.069 1.00 65.75 149 ASN A C 1
ATOM 1106 O O . ASN A 1 149 ? -1.279 -0.757 20.259 1.00 65.75 149 ASN A O 1
ATOM 1110 N N . LEU A 1 150 ? -2.458 -0.120 18.456 1.00 62.81 150 LEU A N 1
ATOM 1111 C CA . LEU A 1 150 ? -3.213 0.921 19.151 1.00 62.81 150 LEU A CA 1
ATOM 1112 C C . LEU A 1 150 ? -4.296 0.341 20.077 1.00 62.81 150 LEU A C 1
ATOM 1114 O O . LEU A 1 150 ? -4.433 0.786 21.210 1.00 62.81 150 LEU A O 1
ATOM 1118 N N . LEU A 1 151 ? -5.034 -0.675 19.624 1.00 58.50 151 LEU A N 1
ATOM 1119 C CA . LEU A 1 151 ? -6.113 -1.329 20.377 1.00 58.50 151 LEU A CA 1
ATOM 1120 C C . LEU A 1 151 ? -5.602 -2.218 21.521 1.00 58.50 151 LEU A C 1
ATOM 1122 O O . LEU A 1 151 ? -6.347 -2.492 22.461 1.00 58.50 151 LEU A O 1
ATOM 1126 N N . ARG A 1 152 ? -4.340 -2.668 21.457 1.00 57.19 152 ARG A N 1
ATOM 1127 C CA . ARG A 1 152 ? -3.653 -3.341 22.571 1.00 57.19 152 ARG A CA 1
ATOM 1128 C C . ARG A 1 152 ? -3.277 -2.391 23.706 1.00 57.19 152 ARG A C 1
ATOM 1130 O O . ARG A 1 152 ? -3.060 -2.874 24.816 1.00 57.19 152 ARG A O 1
ATOM 1137 N N . LYS A 1 153 ? -3.202 -1.077 23.466 1.00 55.28 153 LYS A N 1
ATOM 1138 C CA . LYS A 1 153 ? -3.034 -0.104 24.553 1.00 55.28 153 LYS A CA 1
ATOM 1139 C C . LYS A 1 153 ? -4.320 -0.028 25.368 1.00 55.28 153 LYS A C 1
ATOM 1141 O O . LYS A 1 153 ? -5.421 -0.038 24.817 1.00 55.28 153 LYS A O 1
ATOM 1146 N N . GLN A 1 154 ? -4.189 0.007 26.693 1.00 48.62 154 GLN A N 1
ATOM 1147 C CA . GLN A 1 154 ? -5.357 0.020 27.564 1.00 48.62 154 GLN A CA 1
ATOM 1148 C C . GLN A 1 154 ? -6.166 1.317 27.366 1.00 48.62 154 GLN A C 1
ATOM 1150 O O . GLN A 1 154 ? -5.579 2.396 27.267 1.00 48.62 154 GLN A O 1
ATOM 1155 N N . PRO A 1 155 ? -7.514 1.246 27.377 1.00 51.53 155 PRO A N 1
ATOM 1156 C CA . PRO A 1 155 ? -8.388 2.405 27.175 1.00 51.53 155 PRO A CA 1
ATOM 1157 C C . PRO A 1 155 ? -8.144 3.550 28.171 1.00 51.53 155 PRO A C 1
ATOM 1159 O O . PRO A 1 155 ? -8.444 4.700 27.864 1.00 51.53 155 PRO A O 1
ATOM 1162 N N . LYS A 1 156 ? -7.576 3.249 29.349 1.00 47.97 156 LYS A N 1
ATOM 1163 C CA . LYS A 1 156 ? -7.212 4.249 30.360 1.00 47.97 156 LYS A CA 1
ATOM 1164 C C . LYS A 1 156 ? -6.024 5.126 29.949 1.00 47.97 156 LYS A C 1
ATOM 1166 O O . LYS A 1 156 ? -6.073 6.318 30.205 1.00 47.97 156 LYS A O 1
ATOM 1171 N N . GLU A 1 157 ? -5.006 4.593 29.275 1.00 54.03 157 GLU A N 1
ATOM 1172 C CA . GLU A 1 157 ? -3.853 5.402 28.835 1.00 54.03 157 GLU A CA 1
ATOM 1173 C C . GLU A 1 157 ? -4.216 6.313 27.656 1.00 54.03 157 GLU A C 1
ATOM 1175 O O . GLU A 1 157 ? -3.779 7.454 27.590 1.00 54.03 157 GLU A O 1
ATOM 1180 N N . LEU A 1 158 ? -5.103 5.858 26.764 1.00 51.56 158 LEU A N 1
ATOM 1181 C CA . LEU A 1 158 ? -5.572 6.645 25.613 1.00 51.56 158 LEU A CA 1
ATOM 1182 C C . LEU A 1 158 ? -6.334 7.924 26.005 1.00 51.56 158 LEU A C 1
ATOM 1184 O O . LEU A 1 158 ? -6.324 8.895 25.241 1.00 51.56 158 LEU A O 1
ATOM 1188 N N . LEU A 1 159 ? -6.992 7.912 27.170 1.00 51.75 159 LEU A N 1
ATOM 1189 C CA . LEU A 1 159 ? -7.754 9.036 27.723 1.00 51.75 159 LEU A CA 1
ATOM 1190 C C . LEU A 1 159 ? -6.941 9.902 28.700 1.00 51.75 159 LEU A C 1
ATOM 1192 O O . LEU A 1 159 ? -7.294 11.064 28.871 1.00 51.75 159 LEU A O 1
ATOM 1196 N N . LEU A 1 160 ? -5.879 9.363 29.312 1.00 49.19 160 LEU A N 1
ATOM 1197 C CA . LEU A 1 160 ? -5.040 10.068 30.294 1.00 49.19 160 LEU A CA 1
ATOM 1198 C C . LEU A 1 160 ? -3.776 10.708 29.688 1.00 49.19 160 LEU A C 1
ATOM 1200 O O . LEU A 1 160 ? -3.235 11.624 30.289 1.00 49.19 160 LEU A O 1
ATOM 1204 N N . ASP A 1 161 ? -3.350 10.331 28.474 1.00 51.78 161 ASP A N 1
ATOM 1205 C CA . ASP A 1 161 ? -2.224 10.960 27.735 1.00 51.78 161 ASP A CA 1
ATOM 1206 C C . ASP A 1 161 ? -2.556 12.375 27.182 1.00 51.78 161 ASP A C 1
ATOM 1208 O O . ASP A 1 161 ? -2.106 12.783 26.102 1.00 51.78 161 ASP A O 1
ATOM 1212 N N . GLY A 1 162 ? -3.456 13.093 27.853 1.00 50.94 162 GLY A N 1
ATOM 1213 C CA . GLY A 1 162 ? -3.927 14.432 27.500 1.00 50.94 162 GLY A CA 1
ATOM 1214 C C . GLY A 1 162 ? -3.872 15.447 28.643 1.00 50.94 162 GLY A C 1
ATOM 1215 O O . GLY A 1 162 ? -4.353 16.558 28.427 1.00 50.94 162 GLY A O 1
ATOM 1216 N N . GLU A 1 163 ? -3.319 15.081 29.804 1.00 41.19 163 GLU A N 1
ATOM 1217 C CA . GLU A 1 163 ? -2.839 16.039 30.815 1.00 41.19 163 GLU A CA 1
ATOM 1218 C C . GLU A 1 163 ? -1.351 16.347 30.617 1.00 41.19 163 GLU A C 1
ATOM 1220 O O . GLU A 1 163 ? -0.586 15.412 30.282 1.00 41.19 163 GLU A O 1
#

Sequence (163 aa):
MYKMANLLFWGSLSFSVLLLALLLSLWINARRKEVGILLSIGLKQASILGQFITESILIAIPALVSAYFLANYTARAIGNTVLANVTSGIAKQASKAAQTSNLGGGAEVDGFSKTLSNLDISIQTSDFIIVFVLALVLVVLVMALASSNLLRKQPKELLLDGE

pLDDT: mean 72.39, std 15.2, range [37.94, 93.06]

Organism: Streptococcus mitis (NCBI:txid28037)